Protein AF-A0AAV5IS41-F1 (afdb_monomer)

Nearest PDB structures (foldseek):
  8acb-assembly1_A  TM=2.398E-01  e=1.662E+00  Sweet potato feathery mottle virus
  8opc-assembly1_Aa  TM=2.767E-01  e=2.899E+00  Potato virus Y strain NTN
  2djr-assembly1_A  TM=2.952E-01  e=7.671E+00  Homo sapiens

Structure (mmCIF, N/CA/C/O backbone):
data_AF-A0AAV5IS41-F1
#
_entry.id   AF-A0AAV5IS41-F1
#
loop_
_atom_site.group_PDB
_atom_site.id
_atom_site.type_symbol
_atom_site.label_atom_id
_atom_site.label_alt_id
_atom_site.label_comp_id
_atom_site.label_asym_id
_atom_site.label_entity_id
_atom_site.label_seq_id
_atom_site.pdbx_PDB_ins_code
_atom_site.Cartn_x
_atom_site.Cartn_y
_atom_site.Cartn_z
_atom_site.occupancy
_atom_site.B_iso_or_equiv
_atom_site.auth_seq_id
_atom_site.auth_comp_id
_atom_site.auth_asym_id
_atom_site.auth_atom_id
_atom_site.pdbx_PDB_model_num
ATOM 1 N N . MET A 1 1 ? 0.636 -20.392 -0.844 1.00 63.59 1 MET A N 1
ATOM 2 C CA . MET A 1 1 ? -0.453 -19.981 -1.761 1.00 63.59 1 MET A CA 1
ATOM 3 C C . MET A 1 1 ? -1.496 -19.102 -1.079 1.00 63.59 1 MET A C 1
ATOM 5 O O . MET A 1 1 ? -1.798 -18.040 -1.602 1.00 63.59 1 MET A O 1
ATOM 9 N N . GLU A 1 2 ? -2.002 -19.473 0.098 1.00 78.50 2 GLU A N 1
ATOM 10 C CA . GLU A 1 2 ? -3.039 -18.703 0.810 1.00 78.50 2 GLU A CA 1
ATOM 11 C C . GLU A 1 2 ? -2.602 -17.289 1.229 1.00 78.50 2 GLU A C 1
ATOM 13 O O . GLU A 1 2 ? -3.306 -16.325 0.953 1.00 78.50 2 GLU A O 1
ATOM 18 N N . LYS A 1 3 ? -1.376 -17.129 1.751 1.00 76.94 3 LYS A N 1
ATOM 19 C CA . LYS A 1 3 ? -0.806 -15.804 2.073 1.00 76.94 3 LYS A CA 1
ATOM 20 C C . LYS A 1 3 ? -0.817 -14.831 0.885 1.00 76.94 3 LYS A C 1
ATOM 22 O O . LYS A 1 3 ? -1.063 -13.647 1.071 1.00 76.94 3 LYS A O 1
ATOM 27 N N . TYR A 1 4 ? -0.573 -15.329 -0.329 1.00 80.56 4 TYR A N 1
ATOM 28 C CA . TYR A 1 4 ? -0.591 -14.511 -1.544 1.00 80.56 4 TYR A CA 1
ATOM 29 C C . TYR A 1 4 ? -2.018 -14.096 -1.921 1.00 80.56 4 TYR A C 1
ATOM 31 O O . TYR A 1 4 ? -2.252 -12.932 -2.227 1.00 80.56 4 TYR A O 1
ATOM 39 N N . ARG A 1 5 ? -2.988 -15.017 -1.821 1.00 85.31 5 ARG A N 1
ATOM 40 C CA . ARG A 1 5 ? -4.410 -14.715 -2.057 1.00 85.31 5 ARG A CA 1
ATOM 41 C C . ARG A 1 5 ? -4.944 -13.683 -1.063 1.00 85.31 5 ARG A C 1
ATOM 43 O O . ARG A 1 5 ? -5.570 -12.719 -1.486 1.00 85.31 5 ARG A O 1
ATOM 50 N N . ASN A 1 6 ? -4.614 -13.832 0.219 1.00 89.38 6 ASN A N 1
ATOM 51 C CA . ASN A 1 6 ? -5.002 -12.872 1.254 1.00 89.38 6 ASN A CA 1
ATOM 52 C C . ASN A 1 6 ? -4.375 -11.501 0.994 1.00 89.38 6 ASN A C 1
ATOM 54 O O . ASN A 1 6 ? -5.047 -10.483 1.100 1.00 89.38 6 ASN A O 1
ATOM 58 N N . LYS A 1 7 ? -3.110 -11.460 0.566 1.00 89.81 7 LYS A N 1
ATOM 59 C CA . LYS A 1 7 ? -2.451 -10.201 0.217 1.00 89.81 7 LYS A CA 1
ATOM 60 C C . LYS A 1 7 ? -3.108 -9.498 -0.972 1.00 89.81 7 LYS A C 1
ATOM 62 O O . LYS A 1 7 ? -3.328 -8.294 -0.920 1.00 89.81 7 LYS A O 1
ATOM 67 N N . LEU A 1 8 ? -3.438 -10.238 -2.031 1.00 91.12 8 LEU A N 1
ATOM 68 C CA . LEU A 1 8 ? -4.166 -9.688 -3.178 1.00 91.12 8 LEU A CA 1
ATOM 69 C C . LEU A 1 8 ? -5.541 -9.155 -2.774 1.00 91.12 8 LEU A C 1
ATOM 71 O O . LEU A 1 8 ? -5.938 -8.091 -3.241 1.00 91.12 8 LEU A O 1
ATOM 75 N N . HIS A 1 9 ? -6.243 -9.866 -1.893 1.00 92.12 9 HIS A N 1
ATOM 76 C CA . HIS A 1 9 ? -7.522 -9.412 -1.365 1.00 92.12 9 HIS A CA 1
ATOM 77 C C . HIS A 1 9 ? -7.378 -8.097 -0.588 1.00 92.12 9 HIS A C 1
ATOM 79 O O . HIS A 1 9 ? -8.104 -7.147 -0.864 1.00 92.12 9 HIS A O 1
ATOM 85 N N . LEU A 1 10 ? -6.382 -7.988 0.297 1.00 92.88 10 LEU A N 1
ATOM 86 C CA . LEU A 1 10 ? -6.098 -6.744 1.021 1.00 92.88 10 LEU A CA 1
ATOM 87 C C . LEU A 1 10 ? -5.778 -5.583 0.071 1.00 92.88 10 LEU A C 1
ATOM 89 O O . LEU A 1 10 ? -6.240 -4.470 0.299 1.00 92.88 10 LEU A O 1
ATOM 93 N N . TRP A 1 11 ? -5.051 -5.833 -1.025 1.00 93.75 11 TRP A N 1
ATOM 94 C CA . TRP A 1 11 ? -4.829 -4.821 -2.062 1.00 93.75 11 TRP A CA 1
ATOM 95 C C . TRP A 1 11 ? -6.128 -4.363 -2.729 1.00 93.75 11 TRP A C 1
ATOM 97 O O . TRP A 1 11 ? -6.304 -3.170 -2.959 1.00 93.75 11 TRP A O 1
ATOM 107 N N . GLN A 1 12 ? -7.047 -5.283 -3.025 1.00 92.38 12 GLN A N 1
ATOM 108 C CA . GLN A 1 12 ? -8.350 -4.942 -3.603 1.00 92.38 12 GLN A CA 1
ATOM 109 C C . GLN A 1 12 ? -9.196 -4.108 -2.634 1.00 92.38 12 GLN A C 1
ATOM 111 O O . GLN A 1 12 ? -9.752 -3.089 -3.038 1.00 92.38 12 GLN A O 1
ATOM 116 N N . VAL A 1 13 ? -9.251 -4.506 -1.360 1.00 93.62 13 VAL A N 1
ATOM 117 C CA . VAL A 1 13 ? -9.978 -3.782 -0.307 1.00 93.62 13 VAL A CA 1
ATOM 118 C C . VAL A 1 13 ? -9.391 -2.384 -0.103 1.00 93.62 13 VAL A C 1
ATOM 120 O O . VAL A 1 13 ? -10.133 -1.402 -0.082 1.00 93.62 13 VAL A O 1
ATOM 123 N N . PHE A 1 14 ? -8.062 -2.277 -0.028 1.00 92.94 14 PHE A N 1
ATOM 124 C CA . PHE A 1 14 ? -7.358 -1.001 0.086 1.00 92.94 14 PHE A CA 1
ATOM 125 C C . PHE A 1 14 ? -7.675 -0.062 -1.083 1.00 92.94 14 PHE A C 1
ATOM 127 O O . PHE A 1 14 ? -8.042 1.087 -0.862 1.00 92.94 14 PHE A O 1
ATOM 134 N N . LEU A 1 15 ? -7.569 -0.539 -2.327 1.00 89.75 15 LEU A N 1
ATOM 135 C CA . LEU A 1 15 ? -7.810 0.305 -3.502 1.00 89.75 15 LEU A CA 1
ATOM 136 C C . LEU A 1 15 ? -9.280 0.697 -3.673 1.00 89.75 15 LEU A C 1
ATOM 138 O O . LEU A 1 15 ? -9.557 1.720 -4.297 1.00 89.75 15 LEU A O 1
ATOM 142 N N . HIS A 1 16 ? -10.214 -0.091 -3.136 1.00 90.69 16 HIS A N 1
ATOM 143 C CA . HIS A 1 16 ? -11.630 0.256 -3.147 1.00 90.69 16 HIS A CA 1
ATOM 144 C C . HIS A 1 16 ? -11.915 1.459 -2.239 1.00 90.69 16 HIS A C 1
ATOM 146 O O . HIS A 1 16 ? -12.567 2.402 -2.678 1.00 90.69 16 HIS A O 1
ATOM 152 N N . ASN A 1 17 ? -11.366 1.457 -1.017 1.00 90.00 17 ASN A N 1
ATOM 153 C CA . ASN A 1 17 ? -11.569 2.512 -0.020 1.00 90.00 17 ASN A CA 1
ATOM 154 C C . ASN A 1 17 ? -10.246 2.929 0.654 1.00 90.00 17 ASN A C 1
ATOM 156 O O . ASN A 1 17 ? -10.030 2.637 1.834 1.00 90.00 17 ASN A O 1
ATOM 160 N N . PRO A 1 18 ? -9.353 3.652 -0.047 1.00 89.31 18 PRO A N 1
ATOM 161 C CA . PRO A 1 18 ? -8.034 3.995 0.489 1.00 89.31 18 PRO A CA 1
ATOM 162 C C . PRO A 1 18 ? -8.099 4.947 1.694 1.00 89.31 18 PRO A C 1
ATOM 164 O O . PRO A 1 18 ? -7.169 4.985 2.495 1.00 89.31 18 PRO A O 1
ATOM 167 N N . SER A 1 19 ? -9.203 5.686 1.868 1.00 89.38 19 SER A N 1
ATOM 168 C CA . SER A 1 19 ? -9.426 6.567 3.022 1.00 89.38 19 SER A CA 1
ATOM 169 C C . SER A 1 19 ? -9.558 5.819 4.348 1.00 89.38 19 SER A C 1
ATOM 171 O O . SER A 1 19 ? -9.268 6.405 5.390 1.00 89.38 19 SER A O 1
ATOM 173 N N . GLU A 1 20 ? -9.959 4.546 4.328 1.00 92.94 20 GLU A N 1
ATOM 174 C CA . GLU A 1 20 ? -10.130 3.709 5.528 1.00 92.94 20 GLU A CA 1
ATOM 175 C C . GLU A 1 20 ? -8.803 3.146 6.052 1.00 92.94 20 GLU A C 1
ATOM 177 O O . GLU A 1 20 ? -8.741 2.487 7.091 1.00 92.94 20 GLU A O 1
ATOM 182 N N . TRP A 1 21 ? -7.708 3.444 5.356 1.00 93.88 21 TRP A N 1
ATOM 183 C CA . TRP A 1 21 ? -6.383 2.952 5.673 1.00 93.88 21 TRP A CA 1
ATOM 184 C C . TRP A 1 21 ? -5.467 4.095 6.097 1.00 93.88 21 TRP A C 1
ATOM 186 O O . TRP A 1 21 ? -5.419 5.164 5.492 1.00 93.88 21 TRP A O 1
ATOM 196 N N . TRP A 1 22 ? -4.704 3.859 7.158 1.00 90.81 22 TRP A N 1
ATOM 197 C CA . TRP A 1 22 ? -3.562 4.688 7.508 1.00 90.81 22 TRP A CA 1
ATOM 198 C C . TRP A 1 22 ? -2.399 4.364 6.581 1.00 90.81 22 TRP A C 1
ATOM 200 O O . TRP A 1 22 ? -1.918 3.229 6.578 1.00 90.81 22 TRP A O 1
ATOM 210 N N . ASP A 1 23 ? -1.921 5.365 5.847 1.00 90.12 23 ASP A N 1
ATOM 211 C CA . ASP A 1 23 ? -0.667 5.287 5.104 1.00 90.12 23 ASP A CA 1
ATOM 212 C C . ASP A 1 23 ? 0.514 5.607 6.029 1.00 90.12 23 ASP A C 1
ATOM 214 O O . ASP A 1 23 ? 0.742 6.751 6.431 1.00 90.12 23 ASP A O 1
ATOM 218 N N . ASN A 1 24 ? 1.276 4.570 6.369 1.00 89.44 24 ASN A N 1
ATOM 219 C CA . ASN A 1 24 ? 2.428 4.652 7.257 1.00 89.44 24 ASN A CA 1
ATOM 220 C C . ASN A 1 24 ? 3.761 4.653 6.501 1.00 89.44 24 ASN A C 1
ATOM 222 O O . ASN A 1 24 ? 4.811 4.722 7.146 1.00 89.44 24 ASN A O 1
ATOM 226 N N . ARG A 1 25 ? 3.757 4.635 5.158 1.00 87.31 25 ARG A N 1
ATOM 227 C CA . ARG A 1 25 ? 4.974 4.509 4.330 1.00 87.31 25 ARG A CA 1
ATOM 228 C C . ARG A 1 25 ? 6.039 5.555 4.664 1.00 87.31 25 ARG A C 1
ATOM 230 O O . ARG A 1 25 ? 7.226 5.250 4.642 1.00 87.31 25 ARG A O 1
ATOM 237 N N . LYS A 1 26 ? 5.627 6.781 5.009 1.00 81.56 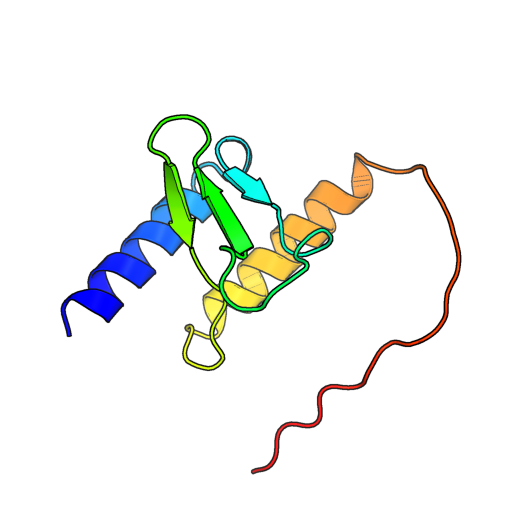26 LYS A N 1
ATOM 238 C CA . LYS A 1 26 ? 6.536 7.900 5.335 1.00 81.56 26 LYS A CA 1
ATOM 239 C C . LYS A 1 26 ? 7.000 7.935 6.795 1.00 81.56 26 LYS A C 1
ATOM 241 O O . LYS A 1 26 ? 8.041 8.516 7.080 1.00 81.56 26 LYS A O 1
ATOM 246 N N . ASN A 1 27 ? 6.242 7.336 7.714 1.00 78.25 27 ASN A N 1
ATOM 247 C CA . ASN A 1 27 ? 6.479 7.431 9.163 1.00 78.25 27 ASN A CA 1
ATOM 248 C C . ASN A 1 27 ? 7.081 6.154 9.768 1.00 78.25 27 ASN A C 1
ATOM 250 O O . ASN A 1 27 ? 7.358 6.093 10.969 1.00 78.25 27 ASN A O 1
ATOM 254 N N . LYS A 1 28 ? 7.271 5.122 8.947 1.00 79.38 28 LYS A N 1
ATOM 255 C CA . LYS A 1 28 ? 7.742 3.807 9.360 1.00 79.38 28 LYS A CA 1
ATOM 256 C C . LYS A 1 28 ? 9.203 3.851 9.814 1.00 79.38 28 LYS A C 1
ATOM 258 O O . LYS A 1 28 ? 10.097 4.195 9.048 1.00 79.38 28 LYS A O 1
ATOM 263 N N . ARG A 1 29 ? 9.449 3.460 11.072 1.00 78.38 29 ARG A N 1
ATOM 264 C CA . ARG A 1 29 ? 10.799 3.422 11.682 1.00 78.38 29 ARG A CA 1
ATOM 265 C C . ARG A 1 29 ? 11.495 2.068 11.544 1.00 78.38 29 ARG A C 1
ATOM 267 O O . ARG A 1 29 ? 12.687 1.963 11.802 1.00 78.38 29 ARG A O 1
ATOM 274 N N . SER A 1 30 ? 10.748 1.025 11.186 1.00 79.50 30 SER A N 1
ATOM 275 C CA . SER A 1 30 ? 11.245 -0.348 11.081 1.00 79.50 30 SER A CA 1
ATOM 276 C C . SER A 1 30 ? 10.534 -1.087 9.949 1.00 79.50 30 SER A C 1
ATOM 278 O O . SER A 1 30 ? 9.313 -0.956 9.843 1.00 79.50 30 SER A O 1
ATOM 280 N N . PRO A 1 31 ? 11.234 -1.920 9.154 1.00 78.69 31 PRO A N 1
ATOM 281 C CA . PRO A 1 31 ? 10.635 -2.722 8.082 1.00 78.69 31 PRO A CA 1
ATOM 282 C C . PRO A 1 31 ? 9.524 -3.668 8.569 1.00 78.69 31 PRO A C 1
ATOM 284 O O . PRO A 1 31 ? 8.670 -4.057 7.777 1.00 78.69 31 PRO A O 1
ATOM 287 N N . GLN A 1 32 ? 9.498 -3.985 9.867 1.00 82.88 32 GLN A N 1
ATOM 288 C CA . GLN A 1 32 ? 8.496 -4.856 10.485 1.00 82.88 32 GLN A CA 1
ATOM 289 C C . GLN A 1 32 ? 7.120 -4.191 10.639 1.00 82.88 32 GLN A C 1
ATOM 291 O O . GLN A 1 32 ? 6.112 -4.886 10.725 1.00 82.88 32 GLN A O 1
ATOM 296 N N . GLN A 1 33 ? 7.042 -2.858 10.657 1.00 86.88 33 GLN A N 1
ATOM 297 C CA . GLN A 1 33 ? 5.750 -2.173 10.735 1.00 86.88 33 GLN A CA 1
ATOM 298 C C . GLN A 1 33 ? 5.000 -2.265 9.400 1.00 86.88 33 GLN A C 1
ATOM 300 O O . GLN A 1 33 ? 5.641 -2.326 8.355 1.00 86.88 33 GLN A O 1
ATOM 305 N N . PRO A 1 34 ? 3.663 -2.283 9.391 1.00 90.94 34 PRO A N 1
ATOM 306 C CA . PRO A 1 34 ? 2.906 -2.293 8.146 1.00 90.94 34 PRO A CA 1
ATOM 307 C C . PRO A 1 34 ? 3.048 -0.971 7.393 1.00 90.94 34 PRO A C 1
ATOM 309 O O . PRO A 1 34 ? 3.195 0.088 8.003 1.00 90.94 34 PRO A O 1
ATOM 312 N N . ASP A 1 35 ? 2.991 -1.041 6.066 1.00 90.38 35 ASP A N 1
ATOM 313 C CA . ASP A 1 35 ? 2.980 0.149 5.213 1.00 90.38 35 ASP A CA 1
ATOM 314 C C . ASP A 1 35 ? 1.584 0.773 5.184 1.00 90.38 35 ASP A C 1
ATOM 316 O O . ASP A 1 35 ? 1.460 1.994 5.239 1.00 90.38 35 ASP A O 1
ATOM 320 N N . PHE A 1 36 ? 0.543 -0.063 5.217 1.00 92.25 36 PHE A N 1
ATOM 321 C CA . PHE A 1 36 ? -0.842 0.365 5.381 1.00 92.25 36 PHE A CA 1
ATOM 322 C C . PHE A 1 36 ? -1.520 -0.404 6.506 1.00 92.25 36 PHE A C 1
ATOM 324 O O . PHE A 1 36 ? -1.315 -1.611 6.657 1.00 92.25 36 PHE A O 1
ATOM 331 N N . LYS A 1 37 ? -2.342 0.293 7.291 1.00 93.75 37 LYS A N 1
ATOM 332 C CA . LYS A 1 37 ? -3.135 -0.323 8.357 1.00 93.75 37 LYS A CA 1
ATOM 333 C C . LYS A 1 37 ? -4.587 0.136 8.296 1.00 93.75 37 LYS A C 1
ATOM 335 O O . LYS A 1 37 ? -4.827 1.339 8.346 1.00 93.75 37 LYS A O 1
ATOM 340 N N . HIS A 1 38 ? -5.534 -0.794 8.237 1.00 94.75 38 HIS A N 1
ATOM 341 C CA . HIS A 1 38 ? -6.955 -0.464 8.284 1.00 94.75 38 HIS A CA 1
ATOM 342 C C . HIS A 1 38 ? -7.303 0.174 9.633 1.00 94.75 38 HIS A C 1
ATOM 344 O O . HIS A 1 38 ? -6.836 -0.279 10.684 1.00 94.75 38 HIS A O 1
ATOM 350 N N . LYS A 1 39 ? -8.120 1.228 9.602 1.00 93.50 39 LYS A N 1
ATOM 351 C CA . LYS A 1 39 ? -8.522 2.003 10.782 1.00 93.50 39 LYS A CA 1
ATOM 352 C C . LYS A 1 39 ? -9.310 1.169 11.792 1.00 93.50 39 LYS A C 1
ATOM 354 O O . LYS A 1 39 ? -8.909 1.125 12.951 1.00 93.50 39 LYS A O 1
ATOM 359 N N . ASP A 1 40 ? -10.349 0.468 11.338 1.00 91.69 40 ASP A N 1
ATOM 360 C CA . ASP A 1 40 ? -11.236 -0.310 12.220 1.00 91.69 40 ASP A CA 1
ATOM 361 C C . ASP A 1 40 ? -10.813 -1.769 12.419 1.00 91.69 40 ASP A C 1
ATOM 363 O O . ASP A 1 40 ? -10.717 -2.236 13.551 1.00 91.69 40 ASP A O 1
ATOM 367 N N . THR A 1 41 ? -10.532 -2.505 11.336 1.00 92.44 41 THR A N 1
ATOM 368 C CA . THR A 1 41 ? -10.220 -3.946 11.422 1.00 92.44 41 THR A CA 1
ATOM 369 C C . THR A 1 41 ? -8.799 -4.219 11.916 1.00 92.44 41 THR A C 1
ATOM 371 O O . THR A 1 41 ? -8.494 -5.319 12.374 1.00 92.44 41 THR A O 1
ATOM 374 N N . GLY A 1 42 ? -7.905 -3.229 11.826 1.00 92.19 42 GLY A N 1
ATOM 375 C CA . GLY A 1 42 ? -6.491 -3.383 12.161 1.00 92.19 42 GLY A CA 1
ATOM 376 C C . GLY A 1 42 ? -5.697 -4.233 11.163 1.00 92.19 42 GLY A C 1
ATOM 377 O O . GLY A 1 42 ? -4.525 -4.530 11.421 1.00 92.19 42 GLY A O 1
ATOM 378 N N . GLU A 1 43 ? -6.300 -4.600 10.029 1.00 93.81 43 GLU A N 1
ATOM 379 C CA . GLU A 1 43 ? -5.632 -5.341 8.963 1.00 93.81 43 GLU A CA 1
ATOM 380 C C . GLU A 1 43 ? -4.383 -4.610 8.484 1.00 93.81 43 GLU A C 1
ATOM 382 O O . GLU A 1 43 ? -4.330 -3.383 8.413 1.00 93.81 43 GLU A O 1
ATOM 387 N N . SER A 1 44 ? -3.342 -5.384 8.202 1.00 93.56 44 SER A N 1
ATOM 388 C CA . SER A 1 44 ? -1.996 -4.873 7.981 1.00 93.56 44 SER A CA 1
ATOM 389 C C . SER A 1 44 ? -1.487 -5.313 6.618 1.00 93.56 44 SER A C 1
ATOM 391 O O . SER A 1 44 ? -1.548 -6.493 6.271 1.00 93.56 44 SER A O 1
ATOM 393 N N . LEU A 1 45 ? -0.971 -4.358 5.850 1.00 92.44 45 LEU A N 1
ATOM 394 C CA . LEU A 1 45 ? -0.515 -4.568 4.485 1.00 92.44 45 LEU A CA 1
ATOM 395 C C . LEU A 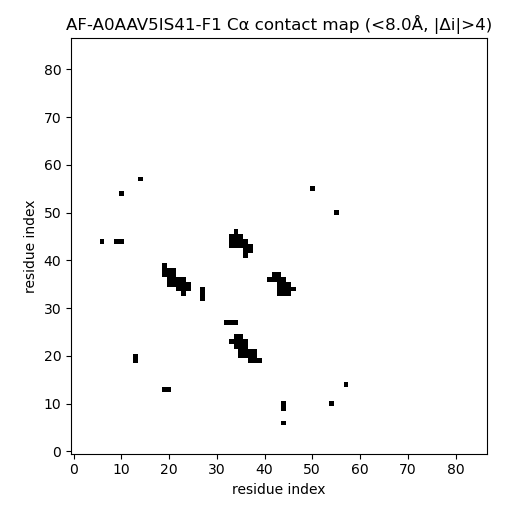1 45 ? 0.903 -4.020 4.318 1.00 92.44 45 LEU A C 1
ATOM 397 O O . LEU A 1 45 ? 1.201 -2.883 4.684 1.00 92.44 45 LEU A O 1
ATOM 401 N N . TRP A 1 46 ? 1.779 -4.856 3.765 1.00 92.00 46 TRP A N 1
ATOM 402 C CA . TRP A 1 46 ? 3.177 -4.529 3.494 1.00 92.00 46 TRP A CA 1
ATOM 403 C C . TRP A 1 46 ? 3.431 -4.508 1.995 1.00 92.00 46 TRP A C 1
ATOM 405 O O . TRP A 1 46 ? 3.061 -5.451 1.287 1.00 92.00 46 TRP A O 1
ATOM 415 N N . LEU A 1 47 ? 4.135 -3.486 1.529 1.00 89.25 47 LEU A N 1
ATOM 416 C CA . LEU A 1 47 ? 4.714 -3.465 0.197 1.00 89.25 47 LEU A CA 1
ATOM 417 C C . LEU A 1 47 ? 5.846 -4.488 0.120 1.00 89.25 47 LEU A C 1
ATOM 419 O O . LEU A 1 47 ? 6.692 -4.600 1.003 1.00 89.25 47 LEU A O 1
ATOM 423 N N . SER A 1 48 ? 5.845 -5.266 -0.951 1.00 86.06 48 SER A N 1
ATOM 424 C CA . SER A 1 48 ? 6.837 -6.289 -1.244 1.00 86.06 48 SER A CA 1
ATOM 425 C C . SER A 1 48 ? 7.294 -6.156 -2.693 1.00 86.06 48 SER A C 1
ATOM 427 O O . SER A 1 48 ? 6.498 -5.808 -3.569 1.00 86.06 48 SER A O 1
ATOM 429 N N . PRO A 1 49 ? 8.558 -6.490 -2.992 1.00 83.50 49 PRO A N 1
ATOM 430 C CA . PRO A 1 49 ? 9.031 -6.565 -4.371 1.00 83.50 49 PRO A CA 1
ATOM 431 C C . PRO A 1 49 ? 8.227 -7.555 -5.229 1.00 83.50 49 PRO A C 1
ATOM 433 O O . PRO A 1 49 ? 8.112 -7.333 -6.430 1.00 83.50 49 PRO A O 1
ATOM 436 N N . ASN A 1 50 ? 7.634 -8.590 -4.622 1.00 86.38 50 ASN A N 1
ATOM 437 C CA . ASN A 1 50 ? 6.834 -9.614 -5.303 1.00 86.38 50 ASN A CA 1
ATOM 438 C C . ASN A 1 50 ? 5.364 -9.213 -5.535 1.00 86.38 50 ASN A C 1
ATOM 440 O O . ASN A 1 50 ? 4.570 -10.049 -5.974 1.00 86.38 50 ASN A O 1
ATOM 444 N N . ASP A 1 51 ? 4.968 -7.981 -5.203 1.00 87.62 51 ASP A N 1
ATOM 445 C CA . ASP A 1 51 ? 3.615 -7.511 -5.499 1.00 87.62 51 ASP A CA 1
ATOM 446 C C . ASP A 1 51 ? 3.400 -7.342 -7.011 1.00 87.62 51 ASP A C 1
ATOM 448 O O . ASP A 1 51 ? 4.325 -6.943 -7.729 1.00 87.62 51 ASP A O 1
ATOM 452 N N . PRO A 1 52 ? 2.181 -7.609 -7.516 1.00 88.94 52 PRO A N 1
ATOM 453 C CA . PRO A 1 52 ? 1.882 -7.437 -8.928 1.00 88.94 52 PRO A CA 1
ATOM 454 C C . PRO A 1 52 ? 2.191 -6.014 -9.425 1.00 88.94 52 PRO A C 1
ATOM 4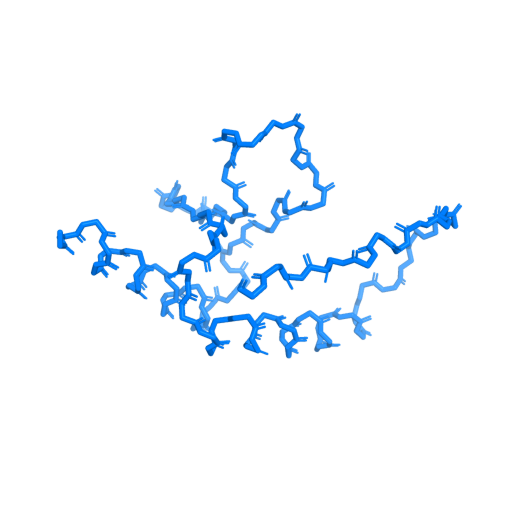56 O O . PRO A 1 52 ? 1.876 -5.047 -8.726 1.00 88.94 52 PRO A O 1
ATOM 459 N N . PRO A 1 53 ? 2.697 -5.845 -10.661 1.00 89.50 53 PRO A N 1
ATOM 460 C CA . PRO A 1 53 ? 3.038 -4.525 -11.202 1.00 89.50 53 PRO A CA 1
ATOM 461 C C . PRO A 1 53 ? 1.878 -3.519 -11.187 1.00 89.50 53 PRO A C 1
ATOM 463 O O . PRO A 1 53 ? 2.091 -2.321 -11.002 1.00 89.50 53 PRO A O 1
ATOM 466 N N . TRP A 1 54 ? 0.636 -3.998 -11.330 1.00 89.38 54 TRP A N 1
ATOM 467 C CA . TRP A 1 54 ? -0.548 -3.140 -11.291 1.00 89.38 54 TRP A CA 1
ATOM 468 C C . TRP A 1 54 ? -0.741 -2.453 -9.935 1.00 89.38 54 TRP A C 1
ATOM 470 O O . TRP A 1 54 ? -1.229 -1.329 -9.912 1.00 89.38 54 TRP A O 1
ATOM 480 N N . VAL A 1 55 ? -0.319 -3.070 -8.824 1.00 89.75 55 VAL A N 1
ATOM 481 C CA . VAL A 1 55 ? -0.427 -2.478 -7.480 1.00 89.75 55 VAL A CA 1
ATOM 482 C C . VAL A 1 55 ? 0.383 -1.188 -7.410 1.00 89.75 55 VAL A C 1
ATOM 484 O O . VAL A 1 55 ? -0.131 -0.158 -6.985 1.00 89.75 55 VAL A O 1
ATOM 487 N N . LYS A 1 56 ? 1.636 -1.229 -7.881 1.00 87.25 56 LYS A N 1
ATOM 488 C CA . LYS A 1 56 ? 2.535 -0.065 -7.883 1.00 87.25 56 LYS A CA 1
ATOM 489 C C . LYS A 1 56 ? 1.954 1.074 -8.718 1.00 87.25 56 LYS A C 1
ATOM 491 O O . LYS A 1 56 ? 1.849 2.190 -8.227 1.00 87.25 56 LYS A O 1
ATOM 496 N N . ARG A 1 57 ? 1.460 0.763 -9.922 1.00 89.06 57 ARG A N 1
ATOM 497 C CA . ARG A 1 57 ? 0.816 1.751 -10.800 1.00 89.06 57 ARG A CA 1
ATOM 498 C C . ARG A 1 57 ? -0.424 2.383 -10.162 1.00 89.06 57 ARG A C 1
ATOM 500 O O . ARG A 1 57 ? -0.635 3.582 -10.291 1.00 89.06 57 ARG A O 1
ATOM 507 N N . GLN A 1 58 ? -1.261 1.593 -9.489 1.00 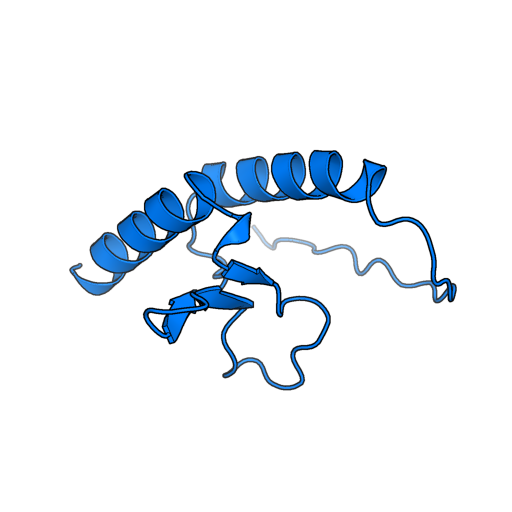90.38 58 GLN A N 1
ATOM 508 C CA . GLN A 1 58 ? -2.445 2.120 -8.804 1.00 90.38 58 GLN A CA 1
ATOM 509 C C . GLN A 1 58 ? -2.061 3.014 -7.619 1.00 90.38 58 GLN A C 1
ATOM 511 O O . GLN A 1 58 ? -2.664 4.066 -7.440 1.00 90.38 58 GLN A O 1
ATOM 516 N N . LEU A 1 59 ? -1.028 2.648 -6.857 1.00 89.62 59 LEU A N 1
ATOM 517 C CA . LEU A 1 59 ? -0.506 3.488 -5.778 1.00 89.62 59 LEU A CA 1
ATOM 518 C C . LEU A 1 59 ? 0.046 4.818 -6.287 1.00 89.62 59 LEU A C 1
ATOM 520 O O . LEU A 1 59 ? -0.281 5.851 -5.721 1.00 89.62 59 LEU A O 1
ATOM 524 N N . GLU A 1 60 ? 0.812 4.817 -7.377 1.00 88.56 60 GLU A N 1
ATOM 525 C CA . GLU A 1 60 ? 1.313 6.048 -8.001 1.00 88.56 60 GLU A CA 1
ATOM 526 C C . GLU A 1 60 ? 0.170 6.969 -8.448 1.00 88.56 60 GLU A C 1
ATOM 528 O O . GLU A 1 60 ? 0.229 8.183 -8.245 1.00 88.56 60 GLU A O 1
ATOM 533 N N . LEU A 1 61 ? -0.903 6.401 -9.009 1.00 88.69 61 LEU A N 1
ATOM 534 C CA . LEU A 1 61 ? -2.098 7.156 -9.394 1.00 88.69 61 LEU A CA 1
ATOM 535 C C . LEU A 1 61 ? -2.823 7.735 -8.172 1.00 88.69 61 LEU A C 1
ATOM 537 O O . LEU A 1 61 ? -3.222 8.900 -8.188 1.00 88.69 61 LEU A O 1
ATOM 541 N N . LEU A 1 62 ? -2.974 6.944 -7.106 1.00 87.12 62 LEU A N 1
ATOM 542 C CA . LEU A 1 62 ? -3.574 7.394 -5.850 1.00 87.12 62 LEU A CA 1
ATOM 543 C C . LEU A 1 62 ? -2.748 8.501 -5.190 1.00 87.12 62 LEU A C 1
ATOM 545 O O . LEU A 1 62 ? -3.310 9.509 -4.769 1.00 87.12 62 LEU A O 1
ATOM 549 N N . ASP A 1 63 ? -1.428 8.345 -5.143 1.00 85.06 63 ASP A N 1
ATOM 550 C CA . ASP A 1 63 ? -0.502 9.326 -4.580 1.00 85.06 63 ASP A CA 1
ATOM 551 C C . ASP A 1 63 ? -0.523 10.630 -5.376 1.00 85.06 63 ASP A C 1
ATOM 553 O O . ASP A 1 63 ? -0.524 11.710 -4.786 1.00 85.06 63 ASP A O 1
ATOM 557 N N . SER A 1 64 ? -0.616 10.539 -6.705 1.00 85.00 64 SER A N 1
ATOM 558 C CA . SER A 1 64 ? -0.756 11.707 -7.580 1.00 85.00 64 SER A CA 1
ATOM 559 C C . SER A 1 64 ? -2.073 12.444 -7.320 1.00 85.00 64 SER A C 1
ATOM 561 O O . SER A 1 64 ? -2.072 13.661 -7.165 1.00 85.00 64 SER A O 1
ATOM 563 N N . ARG A 1 65 ? -3.183 11.705 -7.176 1.00 81.38 65 ARG A N 1
ATOM 564 C CA . ARG A 1 65 ? -4.510 12.265 -6.866 1.00 81.38 65 ARG A CA 1
ATOM 565 C C . ARG A 1 65 ? -4.582 12.889 -5.468 1.00 81.38 65 ARG A C 1
ATOM 567 O O . ARG A 1 65 ? -5.246 13.901 -5.278 1.00 81.38 65 ARG A O 1
ATOM 574 N N . MET A 1 66 ? -3.935 12.285 -4.470 1.00 69.62 66 MET A N 1
ATOM 575 C CA . MET A 1 66 ? -3.916 12.797 -3.090 1.00 69.62 66 MET A CA 1
ATOM 576 C C . MET A 1 66 ? -2.893 13.927 -2.893 1.00 69.62 66 MET A C 1
ATOM 578 O O . MET A 1 66 ? -3.059 14.768 -2.006 1.00 69.62 66 MET A O 1
ATOM 582 N N . GLY A 1 67 ? -1.856 13.979 -3.734 1.00 60.12 67 GLY A N 1
ATOM 583 C CA . GLY A 1 67 ? -0.837 15.028 -3.755 1.00 60.12 67 GLY A CA 1
ATOM 584 C C . GLY A 1 67 ? -1.374 16.419 -4.101 1.00 60.12 67 GLY A C 1
ATOM 585 O O . GLY A 1 67 ? -0.766 17.411 -3.706 1.00 60.12 67 GLY A O 1
ATOM 586 N N . GLU A 1 68 ? -2.539 16.508 -4.747 1.00 51.62 68 GLU A N 1
ATOM 587 C CA . GLU A 1 68 ? -3.213 17.777 -5.054 1.00 51.62 68 GLU A CA 1
ATOM 588 C C . GLU A 1 68 ? -3.998 18.361 -3.854 1.00 51.62 68 GLU A C 1
ATOM 590 O O . GLU A 1 68 ? -4.370 19.532 -3.883 1.00 51.62 68 GLU A O 1
ATOM 595 N N . GLY A 1 69 ? -4.215 17.595 -2.769 1.00 44.62 69 GLY A N 1
ATOM 596 C CA . GLY A 1 69 ? -5.076 17.990 -1.636 1.00 44.62 69 GLY A CA 1
ATOM 597 C C . GLY A 1 69 ? -4.403 18.174 -0.265 1.00 44.62 69 GLY A C 1
ATOM 598 O O . GLY A 1 69 ? -5.035 18.693 0.650 1.00 44.62 69 GLY A O 1
ATOM 599 N N . LEU A 1 70 ? -3.135 17.781 -0.087 1.00 43.97 70 LEU A N 1
ATOM 600 C CA . LEU A 1 70 ? -2.415 17.832 1.206 1.00 43.97 70 LEU A CA 1
ATOM 601 C C . LEU A 1 70 ? -1.110 18.645 1.129 1.00 43.97 70 LEU A C 1
ATOM 603 O O . LEU A 1 70 ? -0.084 18.321 1.732 1.00 43.97 70 LEU A O 1
ATOM 607 N N . GLY A 1 71 ? -1.142 19.743 0.376 1.00 40.22 71 GLY A N 1
ATOM 608 C CA . GLY A 1 71 ? -0.054 20.711 0.326 1.00 40.22 71 GLY A CA 1
ATOM 609 C C . GLY A 1 71 ? -0.011 21.593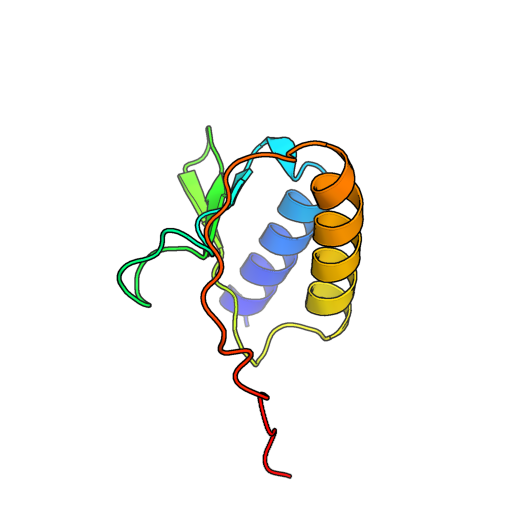 1.575 1.00 40.22 71 GLY A C 1
ATOM 610 O O . GLY A 1 71 ? -0.702 22.605 1.618 1.00 40.22 71 GLY A O 1
ATOM 611 N N . LYS A 1 72 ? 0.832 21.237 2.559 1.00 44.56 72 LYS A N 1
ATOM 612 C CA . LYS A 1 72 ? 1.870 22.103 3.180 1.00 44.56 72 LYS A CA 1
ATOM 613 C C . LYS A 1 72 ? 2.397 21.533 4.508 1.00 44.56 72 LYS A C 1
ATOM 615 O O . LYS A 1 72 ? 1.798 21.719 5.554 1.00 44.56 72 LYS A O 1
ATOM 620 N N . GLN A 1 73 ? 3.590 20.941 4.445 1.00 41.97 73 GLN A N 1
ATOM 621 C CA . GLN A 1 73 ? 4.782 21.262 5.258 1.00 41.97 73 GLN A CA 1
ATOM 622 C C . GLN A 1 73 ? 5.926 20.394 4.704 1.00 41.97 73 GLN A C 1
ATOM 624 O O . GLN A 1 73 ? 6.048 19.217 5.009 1.00 41.97 73 GLN A O 1
ATOM 629 N N . VAL A 1 74 ? 6.609 20.837 3.648 1.00 50.03 74 VAL A N 1
ATOM 630 C CA . VAL A 1 74 ? 7.889 21.566 3.719 1.00 50.03 74 VAL A CA 1
ATOM 631 C C . VAL A 1 74 ? 8.857 20.956 4.734 1.00 50.03 74 VAL A C 1
ATOM 633 O O . VAL A 1 74 ? 8.798 21.262 5.920 1.00 50.03 74 VAL A O 1
ATOM 636 N N . ARG A 1 75 ? 9.834 20.208 4.222 1.00 38.75 75 ARG A N 1
ATOM 637 C CA . ARG A 1 75 ? 11.241 20.626 4.252 1.00 38.75 75 ARG A CA 1
ATOM 638 C C . ARG A 1 75 ? 12.012 19.824 3.216 1.00 38.75 75 ARG A C 1
ATOM 640 O O . ARG A 1 75 ? 12.039 18.600 3.256 1.00 38.75 75 ARG A O 1
ATOM 647 N N . SER A 1 76 ? 12.600 20.550 2.272 1.00 50.28 76 SER A N 1
ATOM 648 C CA . SER A 1 76 ? 13.598 20.047 1.344 1.00 50.28 76 SER A CA 1
ATOM 649 C C . SER A 1 76 ? 14.614 19.184 2.082 1.00 50.28 76 SER A C 1
ATOM 651 O O . SER A 1 76 ? 15.359 19.684 2.921 1.00 50.28 76 SER A O 1
ATOM 653 N N . HIS A 1 77 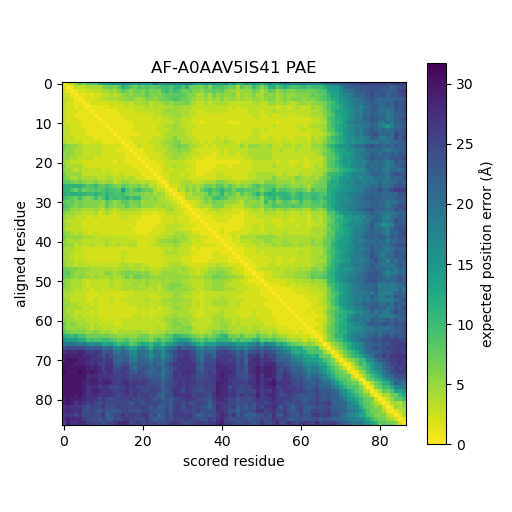? 14.698 17.911 1.721 1.00 39.19 77 HIS A N 1
ATOM 654 C CA . HIS A 1 77 ? 15.992 17.266 1.681 1.00 39.19 77 HIS A CA 1
ATOM 655 C C . HIS A 1 77 ? 16.047 16.352 0.467 1.00 39.19 77 HIS A C 1
ATOM 657 O O . HIS A 1 77 ? 15.3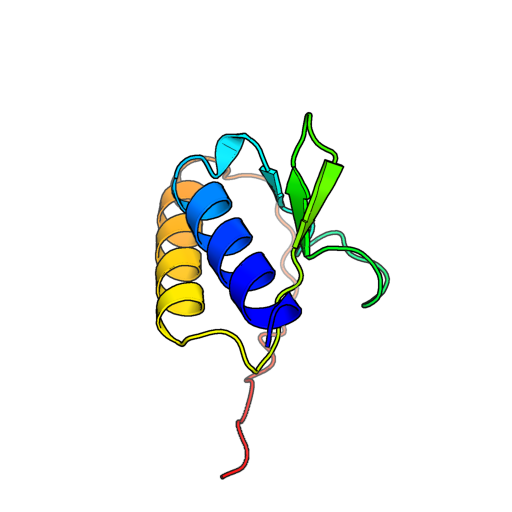17 15.372 0.343 1.00 39.19 77 HIS A O 1
ATOM 663 N N . SER A 1 78 ? 16.912 16.765 -0.451 1.00 53.00 78 SER A N 1
ATOM 664 C CA . SER A 1 78 ? 17.475 15.954 -1.513 1.00 53.00 78 SER A CA 1
ATOM 665 C C . SER A 1 78 ? 17.797 14.546 -1.007 1.00 53.00 78 SER A C 1
ATOM 667 O O . SER A 1 78 ? 18.484 14.407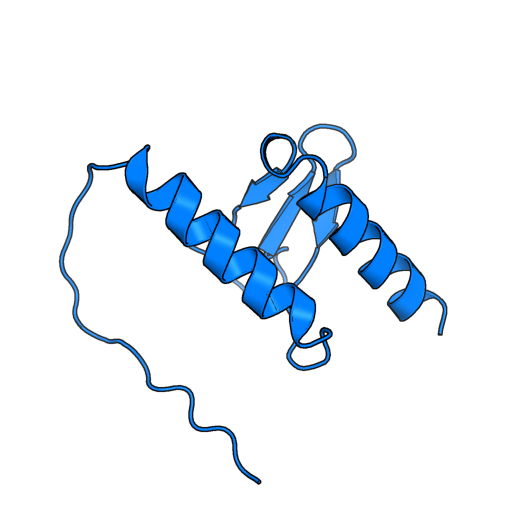 0.011 1.00 53.00 78 SER A O 1
ATOM 669 N N . ARG A 1 79 ? 17.270 13.541 -1.719 1.00 46.41 79 ARG A N 1
ATOM 670 C CA . ARG A 1 79 ? 17.886 12.245 -2.070 1.00 46.41 79 ARG A CA 1
ATOM 671 C C . ARG A 1 79 ? 16.799 11.299 -2.583 1.00 46.41 79 ARG A C 1
ATOM 673 O O . ARG A 1 79 ? 16.318 10.423 -1.874 1.00 46.41 79 ARG A O 1
ATOM 680 N N . VAL A 1 80 ? 16.408 11.498 -3.842 1.00 39.50 80 VAL A N 1
ATOM 681 C CA . VAL A 1 80 ? 15.807 10.422 -4.638 1.00 39.50 80 VAL A CA 1
ATOM 682 C C . VAL A 1 80 ? 16.895 9.362 -4.793 1.00 39.50 80 VAL A C 1
ATOM 684 O O . VAL A 1 80 ? 17.845 9.556 -5.546 1.00 39.50 80 VAL A O 1
ATOM 687 N N . SER A 1 81 ? 16.806 8.280 -4.022 1.00 41.53 81 SER A N 1
ATOM 688 C CA . SER A 1 81 ? 17.571 7.072 -4.315 1.00 41.53 81 SER A CA 1
ATOM 689 C C . SER A 1 81 ? 16.925 6.415 -5.526 1.00 41.53 81 SER A C 1
ATOM 691 O O . SER A 1 81 ? 15.829 5.865 -5.435 1.00 41.53 81 SER A O 1
ATOM 693 N N . THR A 1 82 ? 17.597 6.529 -6.667 1.00 41.84 82 THR A N 1
ATOM 694 C CA . THR A 1 82 ? 17.347 5.735 -7.867 1.00 41.84 82 THR A CA 1
ATOM 695 C C . THR A 1 82 ? 17.369 4.258 -7.479 1.00 41.84 82 THR A C 1
ATOM 697 O O . THR A 1 82 ? 18.425 3.717 -7.157 1.00 41.84 82 THR A O 1
ATOM 700 N N . TRP A 1 83 ? 16.206 3.609 -7.458 1.00 43.34 83 TRP A N 1
ATOM 701 C CA . TRP A 1 83 ? 16.130 2.157 -7.343 1.00 43.34 83 TRP A CA 1
ATOM 702 C C . TRP A 1 83 ? 16.568 1.563 -8.680 1.00 43.34 83 TRP A C 1
ATOM 704 O O . TRP A 1 83 ? 15.822 1.607 -9.655 1.00 43.34 83 TRP A O 1
ATOM 714 N N . VAL A 1 84 ? 17.799 1.061 -8.729 1.00 45.09 84 VAL A N 1
ATOM 715 C CA . VAL A 1 84 ? 18.285 0.220 -9.826 1.00 45.09 84 VAL A CA 1
ATOM 716 C C . VAL A 1 84 ? 17.807 -1.202 -9.531 1.00 45.09 84 VAL A C 1
ATOM 718 O O . VAL A 1 84 ? 18.007 -1.697 -8.422 1.00 45.09 84 VAL A O 1
ATOM 721 N N . TYR A 1 85 ? 17.103 -1.818 -10.478 1.00 32.59 85 TYR A N 1
ATOM 722 C CA . TYR A 1 85 ? 16.759 -3.239 -10.430 1.00 32.59 85 TYR A CA 1
ATOM 723 C C . TYR A 1 85 ? 17.869 -3.983 -11.183 1.00 32.59 85 TYR A C 1
ATOM 725 O O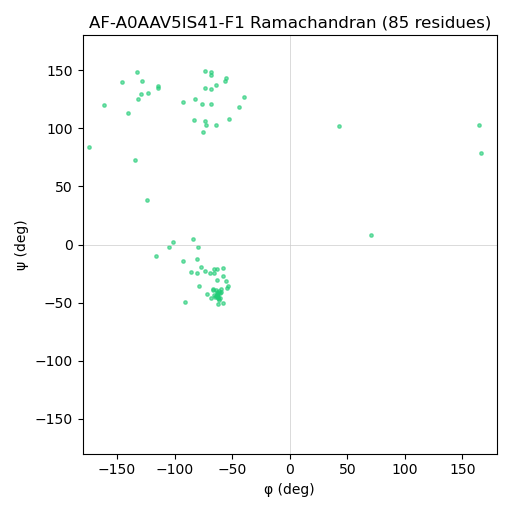 . TYR A 1 85 ? 18.133 -3.633 -12.332 1.00 32.59 85 TYR A O 1
ATOM 733 N N . ASP A 1 86 ? 18.539 -4.930 -10.528 1.00 46.88 86 ASP A N 1
ATOM 734 C CA . ASP A 1 86 ? 19.481 -5.852 -11.179 1.00 46.88 86 ASP A CA 1
ATOM 735 C C . ASP A 1 86 ? 18.674 -6.888 -11.988 1.00 46.88 86 ASP A C 1
ATOM 737 O O . ASP A 1 86 ? 17.649 -7.380 -11.500 1.00 46.88 86 ASP A O 1
ATOM 741 N N . GLU A 1 87 ? 19.108 -7.143 -13.226 1.00 49.09 87 GLU A N 1
ATOM 742 C CA . GLU A 1 87 ? 18.545 -8.116 -14.183 1.00 49.09 87 GLU A CA 1
ATOM 743 C C . GLU A 1 87 ? 19.004 -9.549 -13.878 1.00 49.09 87 GLU A C 1
ATOM 745 O O . GLU A 1 87 ? 20.210 -9.741 -13.601 1.00 49.09 87 GLU A O 1
#

InterPro domains:
  IPR011344 Single-stranded DNA-binding protein [PTHR10302] (26-66)

Secondary structure (DSSP, 8-state):
-HHHHHHHHHHHHHHH-GGGEEE-TTT-SSTTS-SEEETTT--EE---TTS-HHHHHHHHHHHHHHHTT--------------PPP-

Solvent-accessible surface area (backbone atoms only — not comparable to full-atom values): 5699 Å² total; per-residue (Å²): 112,65,72,58,53,54,50,54,48,52,51,53,54,39,72,74,47,55,84,54,37,47,80,29,72,88,73,60,90,48,92,86,56,50,32,32,32,33,69,85,83,58,50,71,41,68,88,53,92,86,54,60,71,65,57,56,56,51,48,54,51,49,50,56,64,50,59,77,74,71,82,82,80,89,75,93,71,95,73,86,75,80,82,79,79,88,132

Organism: NCBI:txid152421

Mean predicted aligned error: 10.53 Å

Radius of gyration: 14.41 Å; Cα contacts (8 Å, |Δi|>4): 47; chains: 1; bounding box: 31×42×26 Å

pLDDT: mean 77.38, std 19.22, range [32.59, 94.75]

Foldseek 3Di:
DVVVVVQVVVLVVCLVCVVQKDQCCPVDPDQPAARIAGNPPRDGHHDDPPDDPVSVVSVVVVCVVCVVPDDDDDDDDDDPDPDDDDD

Sequence (87 aa):
MEKYRNKLHLWQVFLHNPSEWWDNRKNKRSPQQPDFKHKDTGESLWLSPNDPPWVKRQLELLDSRMGEGLGKQVRSHSRVSTWVYDE